Protein AF-A0A963HZC5-F1 (afdb_monomer_lite)

Foldseek 3Di:
DPVPLPDDDDDDDDDDDDDDDDLLVVLVVLLVVLVVVLVVLLVVLQVQLVPDDPDPQDDRDPVNVVSLSVNLVSLVVSLVVNLVSLVVLPVVVVVVLSCVQVVLSVVLNVQSVVLVVCNNPDRSNRSSVSNSVSSVVSCVPHSVPRSVVSSVVSCVVPVPPVPPD

Structure (mmCIF, N/CA/C/O backbone):
data_AF-A0A963HZC5-F1
#
_entry.id   AF-A0A963HZC5-F1
#
loop_
_atom_site.group_PDB
_atom_site.id
_atom_site.type_symbol
_atom_site.label_atom_id
_atom_site.label_alt_id
_atom_site.label_comp_id
_atom_site.label_asym_id
_atom_site.label_entity_id
_atom_site.label_seq_id
_atom_site.pdbx_PDB_ins_code
_atom_site.Cartn_x
_atom_site.Cartn_y
_atom_site.Cartn_z
_atom_site.occupancy
_atom_site.B_iso_or_equiv
_atom_site.auth_seq_id
_atom_site.auth_comp_id
_atom_site.auth_asym_id
_atom_site.auth_atom_id
_atom_site.pdbx_PDB_model_num
ATOM 1 N N . MET A 1 1 ? 24.604 -11.097 -5.085 1.00 34.03 1 MET A N 1
ATOM 2 C CA . MET A 1 1 ? 24.978 -10.132 -4.023 1.00 34.03 1 MET A CA 1
ATOM 3 C C . MET A 1 1 ? 23.757 -9.291 -3.593 1.00 34.03 1 MET A C 1
ATOM 5 O O . MET A 1 1 ? 23.860 -8.084 -3.480 1.00 34.03 1 MET A O 1
ATOM 9 N N . VAL A 1 2 ? 22.591 -9.915 -3.344 1.00 34.03 2 VAL A N 1
ATOM 10 C CA . VAL A 1 2 ? 21.293 -9.203 -3.172 1.00 34.03 2 VAL A CA 1
ATOM 11 C C . VAL A 1 2 ? 20.776 -9.229 -1.721 1.00 34.03 2 VAL A C 1
ATOM 13 O O . VAL A 1 2 ? 19.935 -8.430 -1.334 1.00 34.03 2 VAL A O 1
ATOM 16 N N . ALA A 1 3 ? 21.346 -10.077 -0.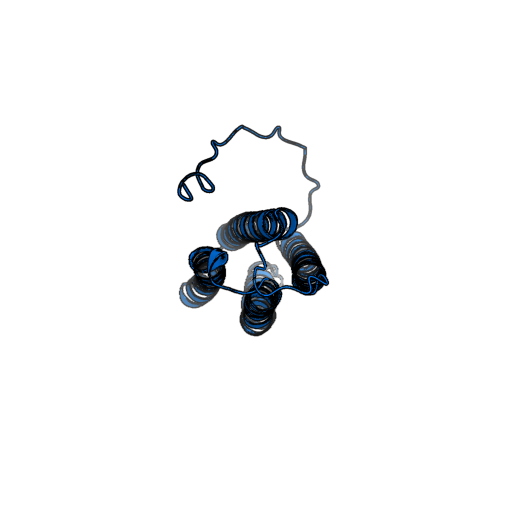859 1.00 33.00 3 ALA A N 1
ATOM 17 C CA . ALA A 1 3 ? 20.918 -10.219 0.538 1.00 33.00 3 ALA A CA 1
ATOM 18 C C . ALA A 1 3 ? 21.247 -9.009 1.445 1.00 33.00 3 ALA A C 1
ATOM 20 O O . ALA A 1 3 ? 20.824 -8.977 2.595 1.00 33.00 3 ALA A O 1
ATOM 21 N N . ALA A 1 4 ? 22.002 -8.021 0.953 1.00 39.19 4 ALA A N 1
ATOM 22 C CA . ALA A 1 4 ? 22.496 -6.904 1.762 1.00 39.19 4 ALA A CA 1
ATOM 23 C C . ALA A 1 4 ? 21.578 -5.665 1.779 1.00 39.19 4 ALA A C 1
ATOM 25 O O . ALA A 1 4 ? 21.811 -4.764 2.577 1.00 39.19 4 ALA A O 1
ATOM 26 N N . LEU A 1 5 ? 20.526 -5.614 0.952 1.00 39.28 5 LEU A N 1
ATOM 27 C CA . LEU A 1 5 ? 19.603 -4.466 0.900 1.00 39.28 5 LEU A CA 1
ATOM 28 C C . LEU A 1 5 ? 18.662 -4.362 2.116 1.00 39.28 5 LEU A C 1
ATOM 30 O O . LEU A 1 5 ? 18.018 -3.336 2.300 1.00 39.28 5 LEU A O 1
ATOM 34 N N . PHE A 1 6 ? 18.606 -5.390 2.970 1.00 43.00 6 PHE A N 1
ATOM 35 C CA . PHE A 1 6 ? 17.632 -5.498 4.067 1.00 43.00 6 PHE A CA 1
ATOM 36 C C . PHE A 1 6 ? 18.246 -5.434 5.472 1.00 43.00 6 PHE A C 1
ATOM 38 O O . PHE A 1 6 ? 17.576 -5.735 6.456 1.00 43.00 6 PHE A O 1
ATOM 45 N N . ALA A 1 7 ? 19.517 -5.046 5.589 1.00 43.62 7 ALA A N 1
ATOM 46 C CA . ALA A 1 7 ? 20.197 -4.939 6.876 1.00 43.62 7 ALA A CA 1
ATOM 47 C C . ALA A 1 7 ? 20.780 -3.532 7.066 1.00 43.62 7 ALA A C 1
ATOM 49 O O . ALA A 1 7 ? 21.926 -3.275 6.706 1.00 43.62 7 ALA A O 1
ATOM 50 N N . ALA A 1 8 ? 20.007 -2.624 7.668 1.00 41.28 8 ALA A N 1
ATOM 51 C CA . ALA A 1 8 ? 20.528 -1.359 8.184 1.00 41.28 8 ALA A CA 1
ATOM 52 C C . ALA A 1 8 ? 20.119 -1.158 9.661 1.00 41.28 8 ALA A C 1
ATOM 54 O O . ALA A 1 8 ? 18.970 -1.419 10.018 1.00 41.28 8 ALA A O 1
ATOM 55 N N . PRO A 1 9 ? 21.050 -0.724 10.535 1.00 39.09 9 PRO A N 1
ATOM 56 C CA . PRO A 1 9 ? 20.848 -0.661 11.979 1.00 39.09 9 PRO A CA 1
ATOM 57 C C . PRO A 1 9 ? 20.091 0.601 12.414 1.00 39.09 9 PRO A C 1
ATOM 59 O O . PRO A 1 9 ? 20.305 1.696 11.893 1.00 39.09 9 PRO A O 1
ATOM 62 N N . SER A 1 10 ? 19.252 0.453 13.439 1.00 39.78 10 SER A N 1
ATOM 63 C CA . SER A 1 10 ? 18.505 1.537 14.078 1.00 39.78 10 SER A CA 1
ATOM 64 C C . SER A 1 10 ? 19.444 2.566 14.730 1.00 39.78 10 SER A C 1
ATOM 66 O O . SER A 1 10 ? 20.239 2.226 15.607 1.00 39.78 10 SER A O 1
ATOM 68 N N . ARG A 1 11 ? 19.325 3.845 14.349 1.00 32.78 11 ARG A N 1
ATOM 69 C CA . ARG A 1 11 ? 19.846 4.993 15.116 1.00 32.78 11 ARG A CA 1
ATOM 70 C C . ARG A 1 11 ? 18.681 5.764 15.751 1.00 32.78 11 ARG A C 1
ATOM 72 O O . ARG A 1 11 ? 17.608 5.814 15.154 1.00 32.78 11 ARG A O 1
ATOM 79 N N . PRO A 1 12 ? 18.867 6.368 16.939 1.00 38.56 12 PRO A N 1
ATOM 80 C CA . PRO A 1 12 ? 17.787 7.039 17.649 1.00 38.56 12 PRO A CA 1
ATOM 81 C C . PRO A 1 12 ? 17.493 8.400 17.006 1.00 38.56 12 PRO A C 1
ATOM 83 O O . PRO A 1 12 ? 18.395 9.219 16.831 1.00 38.56 12 PRO A O 1
ATOM 86 N N . VAL A 1 13 ? 16.226 8.640 16.669 1.00 40.56 13 VAL A N 1
ATOM 87 C CA . VAL A 1 13 ? 15.733 9.939 16.196 1.00 40.56 13 VAL A CA 1
ATOM 88 C C . VAL A 1 13 ? 15.341 10.790 17.405 1.00 40.56 13 VAL A C 1
ATOM 90 O O . VAL A 1 13 ? 14.677 10.319 18.330 1.00 40.56 13 VAL A O 1
ATOM 93 N N . ALA A 1 14 ? 15.808 12.039 17.416 1.00 39.69 14 ALA A N 1
ATOM 94 C CA . ALA A 1 14 ? 15.531 13.022 18.454 1.00 39.69 14 ALA A CA 1
ATOM 95 C C . ALA A 1 14 ? 14.024 13.316 18.561 1.00 39.69 14 ALA A C 1
ATOM 97 O O . ALA A 1 14 ? 13.348 13.492 17.550 1.00 39.69 14 ALA A O 1
ATOM 98 N N . ARG A 1 15 ? 13.513 13.400 19.798 1.00 44.38 15 ARG A N 1
ATOM 99 C CA . ARG A 1 15 ? 12.121 13.771 20.093 1.00 44.38 15 ARG A CA 1
ATOM 100 C C . ARG A 1 15 ? 11.857 15.205 19.636 1.00 44.38 15 ARG A C 1
ATOM 102 O O . ARG A 1 15 ? 12.346 16.144 20.261 1.00 44.38 15 ARG A O 1
ATOM 109 N N . GLN A 1 16 ? 11.067 15.362 18.581 1.00 36.06 16 GLN A N 1
ATOM 110 C CA . GLN A 1 16 ? 10.361 16.608 18.310 1.00 36.06 16 GLN A CA 1
ATOM 111 C C . GLN A 1 16 ? 9.010 16.556 19.028 1.00 36.06 16 GLN A C 1
ATOM 113 O O . GLN A 1 16 ? 8.342 15.528 19.044 1.00 36.06 16 GLN A O 1
ATOM 118 N N . THR A 1 17 ? 8.671 17.647 19.706 1.00 43.50 17 THR A N 1
ATOM 119 C CA . THR A 1 17 ? 7.418 17.849 20.437 1.00 43.50 17 THR A CA 1
ATOM 120 C C . THR A 1 17 ? 6.235 17.816 19.472 1.00 43.50 17 THR A C 1
ATOM 122 O O . THR A 1 17 ? 6.164 18.658 18.576 1.00 43.50 17 THR A O 1
ATOM 125 N N . GLU A 1 18 ? 5.345 16.839 19.647 1.00 34.91 18 GLU A N 1
ATOM 126 C CA . GLU A 1 18 ? 4.156 16.633 18.813 1.00 34.91 18 GLU A CA 1
ATOM 127 C C . GLU A 1 18 ? 3.031 17.624 19.172 1.00 34.91 18 GLU A C 1
ATOM 129 O O . GLU A 1 18 ? 2.883 17.987 20.344 1.00 34.91 18 GLU A O 1
ATOM 134 N N . PRO A 1 19 ? 2.231 18.074 18.190 1.00 34.22 19 PRO A N 1
ATOM 135 C CA . PRO A 1 19 ? 0.998 18.804 18.450 1.00 34.22 19 PRO A CA 1
ATOM 136 C C . PRO A 1 19 ? -0.088 17.851 18.98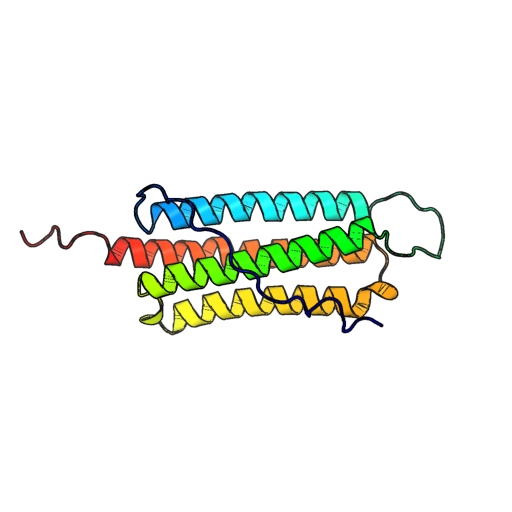0 1.00 34.22 19 PRO A C 1
ATOM 138 O O . PRO A 1 19 ? -0.256 16.751 18.461 1.00 34.22 19 PRO A O 1
ATOM 141 N N . GLU A 1 20 ? -0.837 18.276 20.004 1.00 39.31 20 GLU A N 1
ATOM 142 C CA . GLU A 1 20 ? -2.011 17.547 20.503 1.00 39.31 20 GLU A CA 1
ATOM 143 C C . GLU A 1 20 ? -3.147 17.601 19.473 1.00 39.31 20 GLU A C 1
ATOM 145 O O . GLU A 1 20 ? -3.842 18.609 19.329 1.00 39.31 20 GLU A O 1
ATOM 150 N N . TYR A 1 21 ? -3.352 16.482 18.790 1.00 36.12 21 TYR A N 1
ATOM 151 C CA . TYR A 1 21 ? -4.559 16.162 18.043 1.00 36.12 21 TYR A CA 1
ATOM 152 C C . TYR A 1 21 ? -5.118 14.820 18.565 1.00 36.12 21 TYR A C 1
ATOM 154 O O . TYR A 1 21 ? -4.434 14.058 19.249 1.00 36.12 21 TYR A O 1
ATOM 162 N N . GLY A 1 22 ? -6.418 14.571 18.379 1.00 45.38 22 GLY A N 1
ATOM 163 C CA . GLY A 1 22 ? -7.075 13.371 18.910 1.00 45.38 22 GLY A CA 1
ATOM 164 C C . GLY A 1 22 ? -6.724 12.103 18.108 1.00 45.38 22 GLY A C 1
ATOM 165 O O . GLY A 1 22 ? -6.547 12.179 16.893 1.00 45.38 22 GLY A O 1
ATOM 166 N N .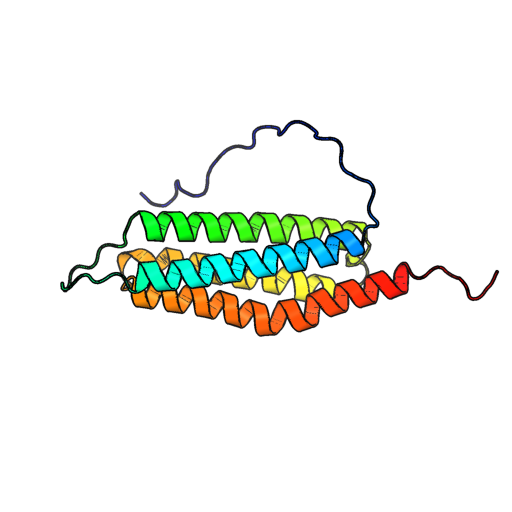 PRO A 1 23 ? -6.746 10.902 18.723 1.00 59.28 23 PRO A N 1
ATOM 167 C CA . PRO A 1 23 ? -6.175 9.676 18.142 1.00 59.28 23 PRO A CA 1
ATOM 168 C C . PRO A 1 23 ? -6.820 9.184 16.830 1.00 59.28 23 PRO A C 1
ATOM 170 O O . PRO A 1 23 ? -6.237 8.350 16.146 1.00 59.28 23 PRO A O 1
ATOM 173 N N . VAL A 1 24 ? -8.015 9.668 16.463 1.00 58.16 24 VAL A N 1
ATOM 174 C CA . VAL A 1 24 ? -8.724 9.263 15.228 1.00 58.16 24 VAL A CA 1
ATOM 175 C C . VAL A 1 24 ? -8.579 10.287 14.098 1.00 58.16 24 VAL A C 1
ATOM 177 O O . VAL A 1 24 ? -8.462 9.885 12.944 1.00 58.16 24 VAL A O 1
ATOM 180 N N . SER A 1 25 ? -8.538 11.593 14.396 1.00 60.03 25 SER A N 1
ATOM 181 C CA . SER A 1 25 ? -8.283 12.621 13.370 1.00 60.03 25 SER A CA 1
ATOM 182 C C . SER A 1 25 ? -6.870 12.505 12.792 1.00 60.03 25 SER A C 1
ATOM 184 O O . SER A 1 25 ? -6.653 12.767 11.607 1.00 60.03 25 SER A O 1
ATOM 186 N N . ASP A 1 26 ? -5.930 12.044 13.618 1.00 69.19 26 ASP A N 1
ATOM 187 C CA . ASP A 1 26 ? -4.545 11.791 13.219 1.00 69.19 26 ASP A CA 1
ATOM 188 C C . ASP A 1 26 ? -4.429 10.569 12.318 1.00 69.19 26 ASP A C 1
ATOM 190 O O . ASP A 1 26 ? -3.652 10.572 11.366 1.00 69.19 26 ASP A O 1
ATOM 194 N N . LEU A 1 27 ? -5.257 9.552 12.570 1.00 73.31 27 LEU A N 1
ATOM 195 C CA . LEU A 1 27 ? -5.335 8.356 11.744 1.00 73.31 27 LEU A CA 1
ATOM 196 C C . LEU A 1 27 ? -5.890 8.689 10.354 1.00 73.31 27 LEU A C 1
ATOM 198 O O . LEU A 1 27 ? -5.258 8.364 9.357 1.00 73.31 27 LEU A O 1
ATOM 202 N N . GLU A 1 28 ? -7.018 9.398 10.264 1.00 75.38 28 GLU A N 1
ATOM 203 C CA . GLU A 1 28 ? -7.620 9.770 8.973 1.00 75.38 28 GLU A CA 1
ATOM 204 C C . GLU A 1 28 ? -6.683 10.646 8.124 1.00 75.38 28 GLU A C 1
ATOM 206 O O . GLU A 1 28 ? -6.557 10.438 6.915 1.00 75.38 28 GLU A O 1
ATOM 211 N N . THR A 1 29 ? -5.971 11.585 8.756 1.00 80.25 29 THR A N 1
ATOM 212 C CA . THR A 1 29 ? -4.974 12.424 8.074 1.00 80.25 29 THR A CA 1
ATOM 213 C C . THR A 1 29 ? -3.775 11.596 7.609 1.00 80.25 29 THR A C 1
ATOM 215 O O . THR A 1 29 ? -3.364 11.700 6.455 1.00 80.25 29 THR A O 1
ATOM 218 N N . MET A 1 30 ? -3.247 10.719 8.468 1.00 82.75 30 MET A N 1
ATOM 219 C CA . MET A 1 30 ? -2.143 9.820 8.123 1.00 82.75 30 MET A CA 1
ATOM 220 C C . MET A 1 30 ? -2.498 8.901 6.946 1.00 82.75 30 MET A C 1
ATOM 222 O O . MET A 1 30 ? -1.677 8.722 6.046 1.00 82.75 30 MET A O 1
ATOM 226 N N . LEU A 1 31 ? -3.717 8.356 6.922 1.00 81.19 31 LEU A N 1
ATOM 227 C CA . LEU A 1 31 ? -4.211 7.515 5.830 1.00 81.19 31 LEU A CA 1
ATOM 228 C C . LEU A 1 31 ? -4.327 8.308 4.530 1.00 81.19 31 LEU A C 1
ATOM 230 O O . LEU A 1 31 ? -3.817 7.875 3.500 1.00 81.19 31 LEU A O 1
ATOM 234 N N . ALA A 1 32 ? -4.907 9.510 4.577 1.00 81.19 32 ALA A N 1
ATOM 235 C CA . ALA A 1 32 ? -5.006 10.385 3.411 1.00 81.19 32 ALA A CA 1
ATOM 236 C C . ALA A 1 32 ? -3.627 10.811 2.870 1.00 81.19 32 ALA A C 1
ATOM 238 O O . ALA A 1 32 ? -3.463 11.032 1.665 1.00 81.19 32 ALA A O 1
ATOM 239 N N . ASP A 1 33 ? -2.626 10.955 3.731 1.00 84.81 33 ASP A N 1
ATOM 240 C CA . ASP A 1 33 ? -1.261 11.310 3.342 1.00 84.81 33 ASP A CA 1
ATOM 241 C C . ASP A 1 33 ? -0.526 10.129 2.712 1.00 84.81 33 ASP A C 1
ATOM 243 O O . ASP A 1 33 ? 0.147 10.294 1.687 1.00 84.81 33 ASP A O 1
ATOM 247 N N . ALA A 1 34 ? -0.687 8.935 3.281 1.00 85.69 34 ALA A N 1
ATOM 248 C CA . ALA A 1 34 ? -0.146 7.715 2.705 1.00 85.69 34 ALA A CA 1
ATOM 249 C C . ALA A 1 34 ? -0.779 7.401 1.354 1.00 85.69 34 ALA A C 1
ATOM 251 O O . ALA A 1 34 ? -0.079 7.105 0.385 1.00 85.69 34 ALA A O 1
ATOM 252 N N . SER A 1 35 ? -2.086 7.624 1.274 1.00 83.00 35 SER A N 1
ATOM 253 C CA . SER A 1 35 ? -2.878 7.596 0.062 1.00 83.00 35 SER A CA 1
ATOM 254 C C . SER A 1 35 ? -2.216 8.363 -1.094 1.00 83.00 35 SER A C 1
ATOM 256 O O . SER A 1 35 ? -1.948 7.830 -2.173 1.00 83.00 35 SER A O 1
ATOM 258 N N . ARG A 1 36 ? -1.902 9.643 -0.854 1.00 86.81 36 ARG A N 1
ATOM 259 C CA . ARG A 1 36 ? -1.288 10.521 -1.862 1.00 86.81 36 ARG A CA 1
ATOM 260 C C . ARG A 1 36 ? 0.131 10.088 -2.221 1.00 86.81 36 ARG A C 1
ATOM 262 O O . ARG A 1 36 ? 0.524 10.208 -3.380 1.00 86.81 36 ARG A O 1
ATOM 269 N N . GLN A 1 37 ? 0.894 9.586 -1.253 1.00 90.38 37 GLN A N 1
ATOM 270 C CA . GLN A 1 37 ? 2.259 9.114 -1.487 1.00 90.38 37 GLN A CA 1
ATOM 271 C C . GLN A 1 37 ? 2.292 7.844 -2.341 1.00 90.38 37 GLN A C 1
ATOM 273 O O . GLN A 1 37 ? 3.079 7.787 -3.283 1.00 90.38 37 GLN A O 1
ATOM 278 N N . LEU A 1 38 ? 1.407 6.873 -2.094 1.00 89.19 38 LEU A N 1
ATOM 279 C CA . LEU A 1 38 ? 1.296 5.657 -2.909 1.00 89.19 38 LEU A CA 1
ATOM 280 C C . LEU A 1 38 ? 0.960 5.973 -4.371 1.00 89.19 38 LEU A C 1
ATOM 282 O O . LEU A 1 38 ? 1.611 5.453 -5.275 1.00 89.19 38 LEU A O 1
ATOM 286 N N . LEU A 1 39 ? 0.020 6.892 -4.612 1.00 87.69 39 LEU A N 1
ATOM 287 C CA . LEU A 1 39 ? -0.299 7.360 -5.966 1.00 87.69 39 LEU A CA 1
ATOM 288 C C . LEU A 1 39 ? 0.898 8.051 -6.636 1.00 87.69 39 LEU A C 1
ATOM 290 O O . LEU A 1 39 ? 1.149 7.854 -7.825 1.00 87.69 39 LEU A O 1
ATOM 294 N N . ALA A 1 40 ? 1.672 8.834 -5.879 1.00 90.19 40 ALA A N 1
ATOM 295 C CA . ALA A 1 40 ? 2.881 9.469 -6.394 1.00 90.19 40 ALA A CA 1
ATOM 296 C C . ALA A 1 40 ? 3.970 8.442 -6.752 1.00 90.19 40 ALA A C 1
ATOM 298 O O . ALA A 1 40 ? 4.630 8.595 -7.782 1.00 90.19 40 ALA A O 1
ATOM 299 N N . PHE A 1 41 ? 4.147 7.389 -5.946 1.00 92.56 41 PHE A N 1
ATOM 300 C CA . PHE A 1 41 ? 5.027 6.268 -6.282 1.00 92.56 41 PHE A CA 1
ATOM 301 C C . PHE A 1 41 ? 4.558 5.558 -7.550 1.00 92.56 41 PHE A C 1
ATOM 303 O O . PHE A 1 41 ? 5.362 5.381 -8.462 1.00 92.56 41 PHE A O 1
ATOM 310 N N . ALA A 1 42 ? 3.269 5.226 -7.649 1.00 90.75 42 ALA A N 1
ATOM 311 C CA . ALA A 1 42 ? 2.699 4.566 -8.820 1.00 90.75 42 ALA A CA 1
ATOM 312 C C . ALA A 1 42 ? 2.932 5.373 -10.109 1.00 90.75 42 ALA A C 1
ATOM 314 O O . ALA A 1 42 ? 3.430 4.843 -11.101 1.00 90.75 42 ALA A O 1
ATOM 315 N N . ALA A 1 43 ? 2.676 6.684 -10.075 1.00 89.50 43 ALA A N 1
ATOM 316 C CA . ALA A 1 43 ? 2.922 7.562 -11.215 1.00 89.50 43 ALA A CA 1
ATOM 317 C C . ALA A 1 43 ? 4.406 7.587 -11.627 1.00 89.50 43 ALA A C 1
ATOM 319 O O . ALA A 1 43 ? 4.724 7.475 -12.812 1.00 89.50 43 ALA A O 1
ATOM 320 N N . LYS A 1 44 ? 5.328 7.702 -10.661 1.00 90.62 44 LYS A N 1
ATOM 321 C CA . LYS A 1 44 ? 6.776 7.690 -10.932 1.00 90.62 44 LYS A CA 1
ATOM 322 C C . LYS A 1 44 ? 7.248 6.343 -11.485 1.00 90.62 44 LYS A C 1
ATOM 324 O O . LYS A 1 44 ? 8.056 6.333 -12.411 1.00 90.62 44 LYS A O 1
ATOM 329 N N . LEU A 1 45 ? 6.730 5.232 -10.957 1.00 90.31 45 LEU A N 1
ATOM 330 C CA . LEU A 1 45 ? 7.032 3.884 -11.440 1.00 90.31 45 LEU A CA 1
ATOM 331 C C . LEU A 1 45 ? 6.642 3.731 -12.907 1.00 90.31 45 LEU A C 1
ATOM 333 O O . LEU A 1 45 ? 7.462 3.279 -13.698 1.00 90.31 45 LEU A O 1
ATOM 337 N N . LEU A 1 46 ? 5.440 4.172 -13.290 1.00 88.69 46 LEU A N 1
ATOM 338 C CA . LEU A 1 46 ? 5.002 4.135 -14.686 1.00 88.69 46 LEU A CA 1
ATOM 339 C C . LEU A 1 46 ? 5.897 4.994 -15.576 1.00 88.69 46 LEU A C 1
ATOM 341 O O . LEU A 1 46 ? 6.312 4.533 -16.632 1.00 88.69 46 LEU A O 1
ATOM 345 N N . VAL A 1 47 ? 6.253 6.211 -15.155 1.00 87.19 47 VAL A N 1
ATOM 346 C CA . VAL A 1 47 ? 7.143 7.089 -15.935 1.00 87.19 47 VAL A CA 1
ATOM 347 C C . VAL A 1 47 ? 8.518 6.449 -16.153 1.00 87.19 47 VAL A C 1
ATOM 349 O O . VAL A 1 47 ? 8.989 6.406 -17.290 1.00 87.19 47 VAL A O 1
ATOM 352 N N . LEU A 1 48 ? 9.146 5.924 -15.097 1.00 84.56 48 LEU A N 1
ATOM 353 C CA . LEU A 1 48 ? 10.465 5.288 -15.185 1.00 84.56 48 LEU A CA 1
ATOM 354 C C . LEU A 1 48 ? 10.411 3.963 -15.955 1.00 84.56 48 LEU A C 1
ATOM 356 O O . LEU A 1 48 ? 11.272 3.703 -16.794 1.00 84.56 48 LEU A O 1
ATOM 360 N N . GLY A 1 49 ? 9.374 3.155 -15.726 1.00 83.25 49 GLY A N 1
ATOM 361 C CA . GLY A 1 49 ? 9.139 1.900 -16.438 1.00 83.25 49 GLY A CA 1
ATOM 362 C C . GLY A 1 49 ? 8.841 2.101 -17.926 1.00 83.25 49 GLY A C 1
ATOM 363 O O . GLY A 1 49 ? 9.186 1.247 -18.736 1.00 83.25 49 GLY A O 1
ATOM 364 N N . SER A 1 50 ? 8.265 3.245 -18.305 1.00 79.94 50 SER A N 1
ATOM 365 C CA . SER A 1 50 ? 7.991 3.634 -19.701 1.00 79.94 50 SER A CA 1
ATOM 366 C C . SER A 1 50 ? 9.200 4.253 -20.415 1.00 79.94 50 SER A C 1
ATOM 368 O O . SER A 1 50 ? 9.102 4.615 -21.593 1.00 79.94 50 SER A O 1
ATOM 370 N N . GLY A 1 51 ? 10.322 4.449 -19.712 1.00 66.56 51 GLY A N 1
ATOM 371 C CA . GLY A 1 51 ? 11.520 5.099 -20.233 1.00 66.56 51 GLY A CA 1
ATOM 372 C C . GLY A 1 51 ? 11.991 4.466 -21.544 1.00 66.56 51 GLY A C 1
ATOM 373 O O . GLY A 1 51 ? 12.384 3.304 -21.588 1.00 66.56 51 GLY A O 1
ATOM 374 N N . ARG A 1 52 ? 11.949 5.251 -22.628 1.00 54.47 52 ARG A N 1
ATOM 375 C CA . ARG A 1 52 ? 12.372 4.890 -23.989 1.00 54.47 52 ARG A CA 1
ATOM 376 C C . ARG A 1 52 ? 13.790 4.296 -24.002 1.00 54.47 52 ARG A C 1
ATOM 378 O O . ARG A 1 52 ? 14.756 5.048 -24.082 1.00 54.47 52 ARG A O 1
ATOM 385 N N . SER A 1 53 ? 13.927 2.972 -24.021 1.00 43.66 53 SER A N 1
ATOM 386 C CA . SER A 1 53 ? 15.172 2.314 -24.430 1.00 43.66 53 SER A CA 1
ATOM 387 C C . SER A 1 53 ? 14.881 1.343 -25.579 1.00 43.66 53 SER A C 1
ATOM 389 O O . SER A 1 53 ? 14.243 0.311 -25.367 1.00 43.66 53 SER A O 1
ATOM 391 N N . PRO A 1 54 ? 15.277 1.675 -26.823 1.00 42.47 54 PRO A N 1
ATOM 392 C CA . PRO A 1 54 ? 15.127 0.792 -27.966 1.00 42.47 54 PRO A CA 1
ATOM 393 C C . PRO A 1 54 ? 16.264 -0.234 -27.933 1.00 42.47 54 PRO A C 1
ATOM 395 O O . PRO A 1 54 ? 17.327 -0.018 -28.508 1.00 42.47 54 PRO A O 1
ATOM 398 N N . GLY A 1 55 ? 16.071 -1.350 -27.233 1.00 45.00 55 GLY A N 1
ATOM 399 C CA . GLY A 1 55 ? 17.047 -2.434 -27.259 1.00 45.00 55 GLY A CA 1
ATOM 400 C C . GLY A 1 55 ? 16.615 -3.676 -26.474 1.00 45.00 55 GLY A C 1
ATOM 401 O O . GLY A 1 55 ? 16.068 -3.535 -25.384 1.00 45.00 55 GLY A O 1
ATOM 402 N N . PRO A 1 56 ? 16.899 -4.894 -26.973 1.00 45.12 56 PRO A N 1
ATOM 403 C CA . PRO A 1 56 ? 16.547 -6.171 -26.334 1.00 45.12 56 PRO A CA 1
ATOM 404 C C . PRO A 1 56 ? 17.385 -6.503 -25.079 1.00 45.12 56 PRO A C 1
ATOM 406 O O . PRO A 1 56 ? 17.504 -7.660 -24.684 1.00 45.12 56 PRO A O 1
ATOM 409 N N . SER A 1 57 ? 17.999 -5.505 -24.443 1.00 51.59 57 SER A N 1
ATOM 410 C CA . SER A 1 57 ? 18.829 -5.661 -23.244 1.00 51.59 57 SER A CA 1
ATOM 411 C C . SER A 1 57 ? 18.563 -4.496 -22.290 1.00 51.59 57 SER A C 1
ATOM 413 O O . SER A 1 57 ? 19.386 -3.600 -22.121 1.00 51.59 57 SER A O 1
ATOM 415 N N . SER A 1 58 ? 17.357 -4.464 -21.721 1.00 52.38 58 SER A N 1
ATOM 416 C CA . SER A 1 58 ? 16.918 -3.439 -20.774 1.00 52.38 58 SER A CA 1
ATOM 417 C C . SER A 1 58 ? 17.348 -3.810 -19.354 1.00 52.38 58 SER A C 1
ATOM 419 O O . SER A 1 58 ? 16.583 -4.414 -18.604 1.00 52.38 58 SER A O 1
ATOM 421 N N . HIS A 1 59 ? 18.575 -3.460 -18.972 1.00 61.59 59 HIS A N 1
ATOM 422 C CA . HIS A 1 59 ? 18.907 -3.382 -17.551 1.00 61.59 59 HIS A CA 1
ATOM 423 C C . HIS A 1 59 ? 17.949 -2.395 -16.869 1.00 61.59 59 HIS A C 1
ATOM 425 O O . HIS A 1 59 ? 17.655 -1.332 -17.422 1.00 61.59 59 HIS A O 1
ATOM 431 N N . LEU A 1 60 ? 17.457 -2.746 -15.680 1.00 68.19 60 LEU A N 1
ATOM 432 C CA . LEU A 1 60 ? 16.705 -1.818 -14.840 1.00 68.19 60 LEU A CA 1
ATOM 433 C C . LEU A 1 60 ? 17.560 -0.590 -14.547 1.00 68.19 60 LEU A C 1
ATOM 435 O O . LEU A 1 60 ? 18.741 -0.717 -14.216 1.00 68.19 60 LEU A O 1
ATOM 439 N N . SER A 1 61 ? 16.971 0.600 -14.664 1.00 77.38 61 SER A N 1
ATOM 440 C CA . SER A 1 61 ? 17.660 1.805 -14.221 1.00 77.38 61 SER A CA 1
ATOM 441 C C . SER A 1 61 ? 17.838 1.747 -12.705 1.00 77.38 61 SER A C 1
ATOM 443 O O . SER A 1 61 ? 16.948 1.304 -11.976 1.00 77.38 61 SER A O 1
ATOM 445 N N . GLN A 1 62 ? 18.986 2.224 -12.223 1.00 81.56 62 GLN A N 1
ATOM 446 C CA . GLN A 1 62 ? 19.223 2.383 -10.788 1.00 81.56 62 GLN A CA 1
ATOM 447 C C . GLN A 1 62 ? 18.107 3.219 -10.140 1.00 81.56 62 GLN A C 1
ATOM 449 O O . GLN A 1 62 ? 17.637 2.882 -9.064 1.00 81.56 62 GLN A O 1
ATOM 454 N N . GLU A 1 63 ? 17.600 4.228 -10.853 1.00 84.62 63 GLU A N 1
ATOM 455 C CA . GLU A 1 63 ? 16.476 5.063 -10.418 1.00 84.62 63 GLU A CA 1
ATOM 456 C C . GLU A 1 63 ? 15.192 4.263 -10.146 1.00 84.62 63 GLU A C 1
ATOM 458 O O . GLU A 1 63 ? 14.487 4.542 -9.179 1.00 84.62 63 GLU A O 1
ATOM 463 N N . LEU A 1 64 ? 14.877 3.258 -10.973 1.00 84.69 64 LEU A N 1
ATOM 464 C CA . LEU A 1 64 ? 13.705 2.405 -10.761 1.00 84.69 64 LEU A CA 1
ATOM 465 C C . LEU A 1 64 ? 13.903 1.486 -9.550 1.00 84.69 64 LEU A C 1
ATOM 467 O O . LEU A 1 64 ? 12.977 1.301 -8.763 1.00 84.69 64 LEU A O 1
ATOM 471 N N . LEU A 1 65 ? 15.110 0.945 -9.372 1.00 85.12 65 LEU A N 1
ATOM 472 C CA . LEU A 1 65 ? 15.451 0.129 -8.204 1.00 85.12 65 LEU A CA 1
ATOM 473 C C . LEU A 1 65 ? 15.379 0.938 -6.903 1.00 85.12 65 LEU A C 1
ATOM 475 O O . LEU A 1 65 ? 14.799 0.468 -5.923 1.00 85.12 65 LEU A O 1
ATOM 479 N N . ASP A 1 66 ? 15.912 2.159 -6.910 1.00 88.88 66 ASP A N 1
ATOM 480 C CA . ASP A 1 66 ? 15.880 3.063 -5.761 1.00 88.88 66 ASP A CA 1
ATOM 481 C C . ASP A 1 66 ? 14.434 3.441 -5.411 1.00 88.88 66 ASP A C 1
ATOM 483 O O . ASP A 1 66 ? 14.034 3.353 -4.250 1.00 88.88 66 ASP A O 1
ATOM 487 N N . LEU A 1 67 ? 13.607 3.757 -6.415 1.00 90.62 67 LEU A N 1
ATOM 488 C CA . LEU A 1 67 ? 12.195 4.078 -6.204 1.00 90.62 67 LEU A CA 1
ATOM 489 C C . LEU A 1 67 ? 11.402 2.899 -5.617 1.00 90.62 67 LEU A C 1
ATOM 491 O O . LEU A 1 67 ? 10.546 3.099 -4.755 1.00 90.62 67 LEU A O 1
ATOM 495 N N . LEU A 1 68 ? 11.682 1.669 -6.059 1.00 90.12 68 LEU A N 1
ATOM 496 C CA . LEU A 1 68 ? 11.066 0.463 -5.498 1.00 90.12 68 LEU A CA 1
ATOM 497 C C . LEU A 1 68 ? 11.481 0.246 -4.040 1.00 90.12 68 LEU A C 1
ATOM 499 O O . LEU A 1 68 ? 10.634 -0.067 -3.202 1.00 90.12 68 LEU A O 1
ATOM 503 N N . ALA A 1 69 ? 12.759 0.449 -3.716 1.00 90.44 69 ALA A N 1
ATOM 504 C CA . ALA A 1 69 ? 13.241 0.364 -2.341 1.00 90.44 69 ALA A CA 1
ATOM 505 C C . ALA A 1 69 ? 12.592 1.435 -1.445 1.00 90.44 69 ALA A C 1
ATOM 507 O O . ALA A 1 69 ? 12.169 1.131 -0.326 1.00 90.44 69 ALA A O 1
ATOM 508 N N . GLU A 1 70 ? 12.453 2.666 -1.944 1.00 93.00 70 GLU A N 1
ATOM 509 C CA . GLU A 1 70 ? 11.764 3.754 -1.246 1.00 93.00 70 GLU A CA 1
ATOM 510 C C . GLU A 1 70 ? 10.287 3.437 -0.990 1.00 93.00 70 GLU A C 1
ATOM 512 O O . GLU A 1 70 ? 9.818 3.637 0.132 1.00 93.00 70 GLU A O 1
ATOM 517 N N . LEU A 1 71 ? 9.573 2.903 -1.988 1.00 93.25 71 LEU A N 1
ATOM 518 C CA . LEU A 1 71 ? 8.175 2.483 -1.860 1.00 93.25 71 LEU A CA 1
ATOM 519 C C . LEU A 1 71 ? 8.009 1.412 -0.775 1.00 93.25 71 LEU A C 1
ATOM 521 O O . LEU A 1 71 ? 7.143 1.539 0.091 1.00 93.25 71 LEU A O 1
ATOM 525 N N . VAL A 1 72 ? 8.845 0.370 -0.797 1.00 91.88 72 VAL A N 1
ATOM 526 C CA . VAL A 1 72 ? 8.791 -0.723 0.186 1.00 91.88 72 VAL A CA 1
ATOM 527 C C . VAL A 1 72 ? 9.058 -0.195 1.593 1.00 91.88 72 VAL A C 1
ATOM 529 O O . VAL A 1 72 ? 8.302 -0.485 2.519 1.00 91.88 72 VAL A O 1
ATOM 532 N N . ALA A 1 73 ? 10.099 0.625 1.755 1.00 91.56 73 ALA A N 1
ATOM 533 C CA . ALA A 1 73 ? 10.439 1.210 3.046 1.00 91.56 73 ALA A CA 1
ATOM 534 C C . ALA A 1 73 ? 9.351 2.175 3.548 1.00 91.56 73 ALA A C 1
ATOM 536 O O . ALA A 1 73 ? 9.118 2.278 4.752 1.00 91.56 73 ALA A O 1
ATOM 537 N N . PHE A 1 74 ? 8.699 2.903 2.640 1.00 92.88 74 PHE A N 1
ATOM 538 C CA . PHE A 1 74 ? 7.556 3.749 2.958 1.00 92.88 74 PHE A CA 1
ATOM 539 C C . PHE A 1 74 ? 6.370 2.921 3.477 1.00 92.88 74 PHE A C 1
ATOM 541 O O . PHE A 1 74 ? 5.870 3.223 4.562 1.00 92.88 74 PHE A O 1
ATOM 548 N N . CYS A 1 75 ? 5.971 1.866 2.757 1.00 91.31 75 CYS A N 1
ATOM 549 C CA . CYS A 1 75 ? 4.842 1.013 3.141 1.00 91.31 75 CYS A CA 1
ATOM 550 C C . CYS A 1 75 ? 5.076 0.344 4.498 1.00 91.31 75 CYS A C 1
ATOM 552 O O . CYS A 1 75 ? 4.211 0.412 5.363 1.00 91.31 75 CYS A O 1
ATOM 554 N N . ASP A 1 76 ? 6.268 -0.214 4.729 1.00 91.50 76 ASP A N 1
ATOM 555 C CA . ASP A 1 76 ? 6.617 -0.847 6.007 1.00 91.50 76 ASP A CA 1
ATOM 556 C C . ASP A 1 76 ? 6.469 0.122 7.193 1.00 91.50 76 ASP A C 1
ATOM 558 O O . ASP A 1 76 ? 5.810 -0.190 8.186 1.00 91.50 76 ASP A O 1
ATOM 562 N N . ARG A 1 77 ? 7.005 1.346 7.073 1.00 90.50 77 ARG A N 1
ATOM 563 C CA . ARG A 1 77 ? 6.867 2.365 8.127 1.00 90.50 77 ARG A CA 1
ATOM 564 C C . ARG A 1 77 ? 5.417 2.784 8.343 1.00 90.50 77 ARG A C 1
ATOM 566 O O . ARG A 1 77 ? 5.014 2.986 9.488 1.00 90.50 77 ARG A O 1
ATOM 573 N N . HIS A 1 78 ? 4.656 2.948 7.263 1.00 89.75 78 HIS A N 1
ATOM 574 C CA . HIS A 1 78 ? 3.252 3.330 7.345 1.00 89.75 78 HIS A CA 1
ATOM 575 C C . HIS A 1 78 ? 2.430 2.256 8.066 1.00 89.75 78 HIS A C 1
ATOM 577 O O . HIS A 1 78 ? 1.793 2.569 9.070 1.00 89.75 78 HIS A O 1
ATOM 583 N N . PHE A 1 79 ? 2.543 0.996 7.642 1.00 90.31 79 PHE A N 1
ATOM 584 C CA . PHE A 1 79 ? 1.827 -0.133 8.237 1.00 90.31 79 PHE A CA 1
ATOM 585 C C . PHE A 1 79 ? 2.181 -0.328 9.709 1.00 90.31 79 PHE A C 1
ATOM 587 O O . PHE A 1 79 ? 1.294 -0.490 10.542 1.00 90.31 79 PHE A O 1
ATOM 594 N N . GLN A 1 80 ? 3.464 -0.229 10.075 1.00 88.88 80 GLN A N 1
ATOM 595 C CA . GLN A 1 80 ? 3.880 -0.310 11.478 1.00 88.88 80 GLN A CA 1
ATOM 596 C C . GLN A 1 80 ? 3.255 0.797 12.333 1.00 88.88 80 GLN A C 1
ATOM 598 O O . GLN A 1 80 ? 2.817 0.536 13.459 1.00 88.88 80 GLN A O 1
ATOM 603 N N . ARG A 1 81 ? 3.213 2.032 11.814 1.00 86.75 81 ARG A N 1
ATOM 604 C CA . ARG A 1 81 ? 2.629 3.170 12.528 1.00 86.75 81 ARG A CA 1
ATOM 605 C C . ARG A 1 81 ? 1.118 3.024 12.662 1.00 86.75 81 ARG A C 1
ATOM 607 O O . ARG A 1 81 ? 0.595 3.221 13.757 1.00 86.75 81 ARG A O 1
ATOM 614 N N . GLU A 1 82 ? 0.434 2.650 11.592 1.00 85.25 82 GLU A N 1
ATOM 615 C CA . GLU A 1 82 ? -1.005 2.414 11.599 1.00 85.25 82 GLU A CA 1
ATOM 616 C C . GLU A 1 82 ? -1.392 1.311 12.585 1.00 85.25 82 GLU A C 1
ATOM 618 O O . GLU A 1 82 ? -2.202 1.521 13.488 1.00 85.25 82 GLU A O 1
ATOM 623 N N . GLU A 1 83 ? -0.732 0.161 12.496 1.00 87.31 83 GLU A N 1
ATOM 624 C CA . GLU A 1 83 ? -0.956 -0.960 13.397 1.00 87.31 83 GLU A CA 1
ATOM 625 C C . GLU A 1 83 ? -0.694 -0.602 14.863 1.00 87.31 83 GLU A C 1
ATOM 627 O O . GLU A 1 83 ? -1.350 -1.137 15.764 1.00 87.31 83 GLU A O 1
ATOM 632 N N . GLN A 1 84 ? 0.275 0.276 15.130 1.00 85.50 84 GLN A N 1
ATOM 633 C CA . GLN A 1 84 ? 0.510 0.802 16.468 1.00 85.50 84 GLN A CA 1
ATOM 634 C C . GLN A 1 84 ? -0.682 1.645 16.941 1.00 85.50 84 GLN A C 1
ATOM 636 O O . GLN A 1 84 ? -1.209 1.370 18.019 1.00 85.50 84 GLN A O 1
ATOM 641 N N . VAL A 1 85 ? -1.132 2.612 16.139 1.00 81.12 85 VAL A N 1
ATOM 642 C CA . VAL A 1 85 ? -2.261 3.496 16.479 1.00 81.12 85 VAL A CA 1
ATOM 643 C C . VAL A 1 85 ? -3.538 2.686 16.707 1.00 81.12 85 VAL A C 1
ATOM 645 O O . VAL A 1 85 ? -4.199 2.830 17.736 1.00 81.12 85 VAL A O 1
ATOM 648 N N . LEU A 1 86 ? -3.858 1.755 15.807 1.00 80.00 86 LEU A N 1
ATOM 649 C CA . LEU A 1 86 ? -5.038 0.894 15.919 1.00 80.00 86 LEU A CA 1
ATOM 650 C C . LEU A 1 86 ? -4.987 -0.007 17.161 1.00 80.00 86 LEU A C 1
ATOM 652 O O . LEU A 1 86 ? -6.006 -0.260 17.811 1.00 80.00 86 LEU A O 1
ATOM 656 N N . ARG A 1 87 ? -3.796 -0.485 17.529 1.00 81.44 87 ARG A N 1
ATOM 657 C CA . ARG A 1 87 ? -3.577 -1.279 18.742 1.00 81.44 87 ARG A CA 1
ATOM 658 C C . ARG A 1 87 ? -3.755 -0.458 20.009 1.00 81.44 87 ARG A C 1
ATOM 660 O O . ARG A 1 87 ? -4.425 -0.936 20.922 1.00 81.44 87 ARG A O 1
ATOM 667 N N . GLU A 1 88 ? -3.173 0.736 20.062 1.00 79.06 88 GLU A N 1
ATOM 668 C CA . GLU A 1 88 ? -3.323 1.681 21.175 1.00 79.06 88 GLU A CA 1
ATOM 669 C C . GLU A 1 88 ? -4.790 2.091 21.355 1.00 79.06 88 GLU A C 1
ATOM 671 O O . GLU A 1 88 ? -5.279 2.191 22.478 1.00 79.06 88 GLU A O 1
ATOM 676 N N . ALA A 1 89 ? -5.533 2.196 20.253 1.00 72.44 89 ALA A N 1
ATOM 677 C CA . ALA A 1 89 ? -6.962 2.477 20.250 1.00 72.44 89 ALA A CA 1
ATOM 678 C C . ALA A 1 89 ? -7.850 1.248 20.578 1.00 72.44 89 ALA A C 1
ATOM 680 O O . ALA A 1 89 ? -9.077 1.352 20.644 1.00 72.44 89 ALA A O 1
ATOM 681 N N . GLY A 1 90 ? -7.252 0.076 20.827 1.00 69.31 90 GLY A N 1
ATOM 682 C CA . GLY A 1 90 ? -7.948 -1.125 21.295 1.00 69.31 90 GLY A CA 1
ATOM 683 C C . GLY A 1 90 ? -8.560 -2.002 20.199 1.00 69.31 90 GLY A C 1
ATOM 684 O O . GLY A 1 90 ? -9.318 -2.921 20.521 1.00 69.31 90 GLY A O 1
ATOM 685 N N . LEU A 1 91 ? -8.221 -1.788 18.919 1.00 72.38 91 LEU A N 1
ATOM 686 C CA . LEU A 1 91 ? -8.749 -2.581 17.799 1.00 72.38 91 LEU A CA 1
ATOM 687 C C . LEU A 1 91 ? -8.372 -4.070 17.898 1.00 72.38 91 LEU A C 1
ATOM 689 O O . LEU A 1 91 ? -9.108 -4.926 17.417 1.00 72.38 91 LEU A O 1
ATOM 693 N N . ARG A 1 92 ? -7.282 -4.404 18.606 1.00 63.44 92 ARG A N 1
ATOM 694 C CA . ARG A 1 92 ? -6.905 -5.797 18.910 1.00 63.44 92 ARG A CA 1
ATOM 695 C C . ARG A 1 92 ? -7.986 -6.593 19.639 1.00 63.44 92 ARG A C 1
ATOM 697 O O . ARG A 1 92 ? -7.961 -7.809 19.571 1.00 63.44 92 ARG A O 1
ATOM 704 N N . ALA A 1 93 ? -8.935 -5.942 20.314 1.00 63.75 93 ALA A N 1
ATOM 705 C CA . ALA A 1 93 ? -10.073 -6.634 20.920 1.00 63.75 93 ALA A CA 1
ATOM 706 C C . ALA A 1 93 ? -11.052 -7.219 19.877 1.00 63.75 93 ALA A C 1
ATOM 708 O O . ALA A 1 93 ? -11.969 -7.955 20.237 1.00 63.75 93 ALA A O 1
ATOM 709 N N . PHE A 1 94 ? -10.873 -6.885 18.595 1.00 73.38 94 PHE A N 1
ATOM 710 C CA . PHE A 1 94 ? -11.658 -7.364 17.465 1.00 73.38 94 PHE A CA 1
ATOM 711 C C . PHE A 1 94 ? -10.781 -8.233 16.557 1.00 73.38 94 PHE A C 1
ATOM 713 O O . PHE A 1 94 ? -10.421 -7.823 15.453 1.00 73.38 94 PHE A O 1
ATOM 720 N N . ASP A 1 95 ? -10.454 -9.444 17.023 1.00 76.75 95 ASP A N 1
ATOM 721 C CA . ASP A 1 95 ? -9.478 -10.349 16.392 1.00 76.75 95 ASP A CA 1
ATOM 722 C C . ASP A 1 95 ? -9.648 -10.489 14.876 1.00 76.75 95 ASP A C 1
ATOM 724 O O . ASP A 1 95 ? -8.666 -10.429 14.146 1.00 76.75 95 ASP A O 1
ATOM 728 N N . ARG A 1 96 ? -10.885 -10.620 14.380 1.00 77.69 96 ARG A N 1
ATOM 729 C CA . ARG A 1 96 ? -11.148 -10.763 12.937 1.00 77.69 96 ARG A CA 1
ATOM 730 C C . ARG A 1 96 ? -10.777 -9.519 12.130 1.00 77.69 96 ARG A C 1
AT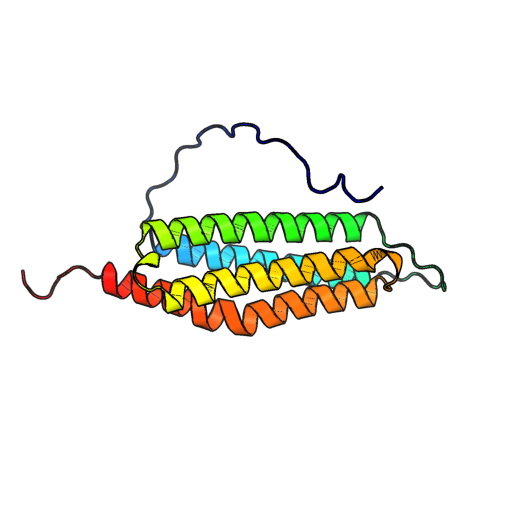OM 732 O O . ARG A 1 96 ? -10.190 -9.658 11.067 1.00 77.69 96 ARG A O 1
ATOM 739 N N . ILE A 1 97 ? -11.112 -8.326 12.627 1.00 79.31 97 ILE A N 1
ATOM 740 C CA . ILE A 1 97 ? -10.820 -7.058 11.937 1.00 79.31 97 ILE A CA 1
ATOM 741 C C . ILE A 1 97 ? -9.313 -6.805 11.979 1.00 79.31 97 ILE A C 1
ATOM 743 O O . ILE A 1 97 ? -8.706 -6.502 10.959 1.00 79.31 97 ILE A O 1
ATOM 747 N N . TRP A 1 98 ? -8.701 -7.012 13.147 1.00 83.12 98 TRP A N 1
ATOM 748 C CA . TRP A 1 98 ? -7.258 -6.892 13.321 1.00 83.12 98 TRP A CA 1
ATOM 749 C C . TRP A 1 98 ? -6.483 -7.854 12.410 1.00 83.12 98 TRP A C 1
ATOM 751 O O . TRP A 1 98 ? -5.554 -7.430 11.732 1.00 83.12 98 TRP A O 1
ATOM 761 N N . GLN A 1 99 ? -6.873 -9.132 12.355 1.00 84.94 99 GLN A N 1
ATOM 762 C CA . GLN A 1 99 ? -6.231 -10.125 11.490 1.00 84.94 99 GLN A CA 1
ATOM 763 C C . GLN A 1 99 ? -6.411 -9.802 10.010 1.00 84.94 99 GLN A C 1
ATOM 765 O O . GLN A 1 99 ? -5.450 -9.924 9.259 1.00 84.94 99 GLN A O 1
ATOM 770 N N . ALA A 1 100 ? -7.610 -9.396 9.584 1.00 82.94 100 ALA A N 1
ATOM 771 C CA . ALA A 1 100 ? -7.857 -9.022 8.194 1.00 82.94 100 ALA A CA 1
ATOM 772 C C . ALA A 1 100 ? -6.999 -7.815 7.779 1.00 82.94 100 ALA A C 1
ATOM 774 O O . ALA A 1 100 ? -6.405 -7.819 6.702 1.00 82.94 100 ALA A O 1
ATOM 775 N N . HIS A 1 101 ? -6.870 -6.826 8.666 1.00 84.88 101 HIS A N 1
ATOM 776 C CA . HIS A 1 101 ? -6.058 -5.641 8.428 1.00 84.88 101 HIS A CA 1
ATOM 777 C C . HIS A 1 101 ? -4.558 -5.986 8.311 1.00 84.88 101 HIS A C 1
ATOM 779 O O . HIS A 1 101 ? -3.949 -5.774 7.264 1.00 84.88 101 HIS A O 1
ATOM 785 N N . THR A 1 102 ? -3.965 -6.643 9.313 1.00 88.00 102 THR A N 1
ATOM 786 C CA . THR A 1 102 ? -2.528 -6.982 9.267 1.00 88.00 102 THR A CA 1
ATOM 787 C C . THR A 1 102 ? -2.178 -8.021 8.196 1.00 88.00 102 THR A C 1
ATOM 789 O O . THR A 1 102 ? -1.063 -8.025 7.670 1.00 88.00 102 THR A O 1
ATOM 792 N N . SER A 1 103 ? -3.117 -8.901 7.827 1.00 89.44 103 SER A N 1
ATOM 793 C CA . SER A 1 103 ? -2.896 -9.880 6.753 1.00 89.44 103 SER A CA 1
ATOM 794 C C . SER A 1 103 ? -2.761 -9.211 5.390 1.00 89.44 103 SER A C 1
ATOM 796 O O . SER A 1 103 ? -1.902 -9.624 4.612 1.00 89.44 103 SER A O 1
ATOM 798 N N . ALA A 1 104 ? -3.546 -8.165 5.130 1.00 88.25 104 ALA A N 1
ATOM 799 C CA . ALA A 1 104 ? -3.477 -7.403 3.889 1.00 88.25 104 ALA A CA 1
ATOM 800 C C . ALA A 1 104 ? -2.167 -6.603 3.774 1.00 88.25 104 ALA A C 1
ATOM 802 O O . ALA A 1 104 ? -1.530 -6.633 2.721 1.00 88.25 104 ALA A O 1
ATOM 803 N N . HIS A 1 105 ? -1.691 -5.985 4.865 1.00 90.94 105 HIS A N 1
ATOM 804 C CA . HIS A 1 105 ? -0.347 -5.387 4.908 1.00 90.94 105 HIS A CA 1
ATOM 805 C C . HIS A 1 105 ? 0.730 -6.412 4.546 1.00 90.94 105 HIS A C 1
ATOM 807 O O . HIS A 1 105 ? 1.570 -6.188 3.671 1.00 90.94 105 HIS A O 1
ATOM 813 N N . ALA A 1 106 ? 0.684 -7.579 5.191 1.00 90.81 106 ALA A N 1
ATOM 814 C CA . ALA A 1 106 ? 1.647 -8.641 4.946 1.00 90.81 106 ALA A CA 1
ATOM 815 C C . ALA A 1 106 ? 1.567 -9.184 3.508 1.00 90.81 106 ALA A C 1
ATOM 817 O O . ALA A 1 106 ? 2.585 -9.590 2.949 1.00 90.81 106 ALA A O 1
ATOM 818 N N . GLU A 1 107 ? 0.378 -9.218 2.908 1.00 91.50 107 GLU A N 1
ATOM 819 C CA . GLU A 1 107 ? 0.170 -9.642 1.524 1.00 91.50 107 GLU A CA 1
ATOM 820 C C . GLU A 1 107 ? 0.786 -8.675 0.519 1.00 91.50 107 GLU A C 1
ATOM 822 O O . GLU A 1 107 ? 1.564 -9.118 -0.330 1.00 91.50 107 GLU A O 1
ATOM 827 N N . LEU A 1 108 ? 0.548 -7.371 0.669 1.00 91.38 108 LEU A N 1
ATOM 828 C CA . LEU A 1 108 ? 1.168 -6.366 -0.190 1.00 91.38 108 LEU A CA 1
ATOM 829 C C . LEU A 1 108 ? 2.702 -6.423 -0.098 1.00 91.38 108 LEU A C 1
ATOM 831 O O . LEU A 1 108 ? 3.391 -6.446 -1.120 1.00 91.38 108 LEU A O 1
ATOM 835 N N . MET A 1 109 ? 3.248 -6.552 1.116 1.00 93.12 109 MET A N 1
ATOM 836 C CA . MET A 1 109 ? 4.697 -6.671 1.318 1.00 93.12 109 MET A CA 1
ATOM 837 C C . MET A 1 109 ? 5.282 -7.946 0.690 1.00 93.12 109 MET A C 1
ATOM 839 O O . MET A 1 109 ? 6.371 -7.906 0.109 1.00 93.12 109 MET A O 1
ATOM 843 N N . ARG A 1 110 ? 4.559 -9.077 0.735 1.00 92.25 110 ARG A N 1
ATOM 844 C CA . ARG A 1 110 ? 4.944 -10.293 -0.007 1.00 92.25 110 ARG A CA 1
ATOM 845 C C . ARG A 1 110 ? 4.909 -10.064 -1.516 1.00 92.25 110 ARG A C 1
ATOM 847 O O . ARG A 1 110 ? 5.820 -10.524 -2.203 1.00 92.25 110 ARG A O 1
ATOM 854 N N . GLY A 1 111 ? 3.912 -9.338 -2.020 1.00 90.94 111 GLY A N 1
ATOM 855 C CA . GLY A 1 111 ? 3.810 -8.950 -3.426 1.00 90.94 111 GLY A CA 1
ATOM 856 C C . GLY A 1 111 ? 5.025 -8.147 -3.894 1.00 90.94 111 GLY A C 1
ATOM 857 O O . GLY A 1 111 ? 5.654 -8.505 -4.891 1.00 90.94 111 GLY A O 1
ATOM 858 N N . PHE A 1 112 ? 5.427 -7.124 -3.134 1.00 90.50 112 PHE A N 1
ATOM 859 C CA . PHE A 1 112 ? 6.635 -6.352 -3.440 1.00 90.50 112 PHE A CA 1
ATOM 860 C C . PHE A 1 112 ? 7.905 -7.203 -3.393 1.00 90.50 112 PHE A C 1
ATOM 862 O O . PHE A 1 112 ? 8.748 -7.097 -4.282 1.00 90.50 112 PHE A O 1
ATOM 869 N N . SER A 1 113 ? 8.036 -8.087 -2.400 1.00 87.12 113 SER A N 1
ATOM 870 C CA . SER A 1 113 ? 9.182 -8.997 -2.309 1.00 87.12 113 SER A CA 1
ATOM 871 C C . SER A 1 113 ? 9.255 -9.951 -3.508 1.00 87.12 113 SER A C 1
ATOM 873 O O . SER A 1 113 ? 10.334 -10.151 -4.065 1.00 87.12 113 SER A O 1
ATOM 875 N N . ALA A 1 114 ? 8.116 -10.482 -3.961 1.00 87.31 114 ALA A N 1
ATOM 876 C CA . ALA A 1 114 ? 8.045 -11.328 -5.149 1.00 87.31 114 ALA A CA 1
ATOM 877 C C . ALA A 1 114 ? 8.401 -10.558 -6.432 1.00 87.31 114 ALA A C 1
ATOM 879 O O . ALA A 1 114 ? 9.130 -11.080 -7.276 1.00 87.31 114 ALA A O 1
ATOM 880 N N . ALA A 1 115 ? 7.945 -9.307 -6.566 1.00 85.38 115 ALA A N 1
ATOM 881 C CA . ALA A 1 115 ? 8.317 -8.438 -7.682 1.00 85.38 115 ALA A CA 1
ATOM 882 C C . ALA A 1 115 ? 9.831 -8.142 -7.695 1.00 85.38 115 ALA A C 1
ATOM 884 O O . ALA A 1 115 ? 10.468 -8.239 -8.742 1.00 85.38 115 ALA A O 1
ATOM 885 N N . ALA A 1 116 ? 10.427 -7.877 -6.528 1.00 79.44 116 ALA A N 1
ATOM 886 C CA . ALA A 1 116 ? 11.866 -7.653 -6.383 1.00 79.44 116 ALA A CA 1
ATOM 887 C C . ALA A 1 116 ? 12.710 -8.927 -6.592 1.00 79.44 116 ALA A C 1
ATOM 889 O O . ALA A 1 116 ? 13.841 -8.852 -7.061 1.00 79.44 116 ALA A O 1
ATOM 890 N N . GLY A 1 117 ? 12.177 -10.113 -6.280 1.00 76.69 117 GLY A N 1
ATOM 891 C CA . GLY A 1 117 ? 12.866 -11.392 -6.491 1.00 76.69 117 GLY A CA 1
ATOM 892 C C . GLY A 1 117 ? 13.019 -11.796 -7.964 1.00 76.69 117 GLY A C 1
ATOM 893 O O . GLY A 1 117 ? 13.845 -12.651 -8.274 1.00 76.69 117 GLY A O 1
ATOM 894 N N . GLY A 1 118 ? 12.242 -11.186 -8.867 1.00 70.31 118 GLY A N 1
ATOM 895 C CA . GLY A 1 118 ? 12.284 -11.422 -10.315 1.00 70.31 118 GLY A CA 1
ATOM 896 C C . GLY A 1 118 ? 12.848 -10.257 -11.129 1.00 70.31 118 GLY A C 1
ATOM 897 O O . GLY A 1 118 ? 12.726 -10.266 -12.350 1.00 70.31 118 GLY A O 1
ATOM 898 N N . VAL A 1 119 ? 13.434 -9.255 -10.471 1.00 71.38 119 VAL A N 1
ATOM 899 C CA . VAL A 1 119 ? 13.758 -7.953 -11.072 1.00 71.38 119 VAL A CA 1
ATOM 900 C C . VAL A 1 119 ? 14.678 -8.091 -12.298 1.00 71.38 119 VAL A C 1
ATOM 902 O O . VAL A 1 119 ? 14.394 -7.530 -13.349 1.00 71.38 119 VAL A O 1
ATOM 905 N N . ASP A 1 120 ? 15.703 -8.945 -12.228 1.00 69.06 120 ASP A N 1
ATOM 906 C CA . ASP A 1 120 ? 16.690 -9.128 -13.306 1.00 69.06 120 ASP A CA 1
ATOM 907 C C . ASP A 1 120 ? 16.126 -9.813 -14.568 1.00 69.06 120 ASP A C 1
ATOM 909 O O . ASP A 1 120 ? 16.772 -9.814 -15.616 1.00 69.06 120 ASP A O 1
ATOM 913 N N . ALA A 1 121 ? 14.938 -10.418 -14.473 1.00 74.00 121 ALA A N 1
ATOM 914 C CA . ALA A 1 121 ? 14.317 -11.209 -15.536 1.00 74.00 121 ALA A CA 1
ATOM 915 C C . ALA A 1 121 ? 13.057 -10.557 -16.130 1.00 74.00 121 ALA A C 1
ATOM 917 O O . ALA A 1 121 ? 12.428 -11.145 -17.010 1.00 74.00 121 ALA A O 1
ATOM 918 N N . VAL A 1 122 ? 12.673 -9.370 -15.651 1.00 78.75 122 VAL A N 1
ATOM 919 C CA . VAL A 1 122 ? 11.417 -8.703 -16.015 1.00 78.75 122 VAL A CA 1
ATOM 920 C C . VAL A 1 122 ? 11.725 -7.359 -16.685 1.00 78.75 122 VAL A C 1
ATOM 922 O O . VAL A 1 122 ? 12.502 -6.572 -16.140 1.00 78.75 122 VAL A O 1
ATOM 925 N N . PRO A 1 123 ? 11.126 -7.053 -17.853 1.00 84.88 123 PRO A N 1
ATOM 926 C CA . PRO A 1 123 ? 11.252 -5.736 -18.466 1.00 84.88 123 PRO A CA 1
ATOM 927 C C . PRO A 1 123 ? 10.844 -4.614 -17.492 1.00 84.88 123 PRO A C 1
ATOM 929 O O . PRO A 1 123 ? 9.844 -4.765 -16.787 1.00 84.88 123 PRO A O 1
ATOM 932 N N . PRO A 1 124 ? 11.537 -3.459 -17.478 1.00 84.25 124 PRO A N 1
ATOM 933 C CA . PRO A 1 124 ? 11.226 -2.353 -16.567 1.00 84.25 124 PRO A CA 1
ATOM 934 C C . PRO A 1 124 ? 9.757 -1.908 -16.590 1.00 84.25 124 PRO A C 1
ATOM 936 O O . PRO A 1 124 ? 9.191 -1.598 -15.544 1.00 84.25 124 PRO A O 1
ATOM 939 N N . THR A 1 125 ? 9.126 -1.913 -17.769 1.00 86.38 125 THR A N 1
ATOM 940 C CA . THR A 1 125 ? 7.704 -1.580 -17.935 1.00 86.38 125 THR A CA 1
ATOM 941 C C . THR A 1 125 ? 6.803 -2.597 -17.241 1.00 86.38 125 THR A C 1
ATOM 943 O O . THR A 1 125 ? 5.948 -2.212 -16.453 1.00 86.38 125 THR A O 1
ATOM 946 N N . GLU A 1 126 ? 7.039 -3.891 -17.467 1.00 88.00 126 GLU A N 1
ATOM 947 C CA . GLU A 1 126 ? 6.245 -4.963 -16.860 1.00 88.00 126 GLU A CA 1
ATOM 948 C C . GLU A 1 126 ? 6.417 -4.983 -15.334 1.00 88.00 126 GLU A C 1
ATOM 950 O O . GLU A 1 126 ? 5.459 -5.201 -14.594 1.00 88.00 126 GLU A O 1
ATOM 955 N N . LEU A 1 127 ? 7.628 -4.708 -14.838 1.00 87.38 127 LEU A N 1
ATOM 956 C CA . LEU A 1 127 ? 7.875 -4.581 -13.405 1.00 87.38 127 LEU A CA 1
ATOM 957 C C . LEU A 1 127 ? 7.084 -3.413 -12.805 1.00 87.38 127 LEU A C 1
ATOM 959 O O . LEU A 1 127 ? 6.446 -3.581 -11.766 1.00 87.38 127 LEU A O 1
ATOM 963 N N . ALA A 1 128 ? 7.116 -2.247 -13.454 1.00 88.12 128 ALA A N 1
ATOM 964 C CA . ALA A 1 128 ? 6.369 -1.077 -13.011 1.00 88.12 128 ALA A CA 1
ATOM 965 C C . ALA A 1 128 ? 4.858 -1.348 -12.996 1.00 88.12 128 ALA A C 1
ATOM 967 O O . ALA A 1 128 ? 4.213 -1.098 -11.981 1.00 88.12 128 ALA A O 1
ATOM 968 N N . GLU A 1 129 ? 4.306 -1.920 -14.067 1.00 90.31 129 GLU A N 1
ATOM 969 C CA . GLU A 1 129 ? 2.887 -2.291 -14.155 1.00 90.31 129 GLU A CA 1
ATOM 970 C C . GLU A 1 129 ? 2.492 -3.303 -13.076 1.00 90.31 129 GLU A C 1
ATOM 972 O O . GLU A 1 129 ? 1.463 -3.144 -12.424 1.00 90.31 129 GLU A O 1
ATOM 977 N N . ARG A 1 130 ? 3.334 -4.311 -12.821 1.00 91.50 130 ARG A N 1
ATOM 978 C CA . ARG A 1 130 ? 3.089 -5.307 -11.773 1.00 91.50 130 ARG A CA 1
ATOM 979 C C . ARG A 1 130 ? 3.043 -4.674 -10.386 1.00 91.50 130 ARG A C 1
ATOM 981 O O . ARG A 1 130 ? 2.159 -4.997 -9.598 1.00 91.50 130 ARG A O 1
ATOM 988 N N . VAL A 1 131 ? 3.983 -3.782 -10.077 1.00 91.75 131 VAL A N 1
ATOM 989 C CA . VAL A 1 131 ? 4.032 -3.101 -8.775 1.00 91.75 131 VAL A CA 1
ATOM 990 C C . VAL A 1 131 ? 2.862 -2.132 -8.618 1.00 91.75 131 VAL A C 1
ATOM 992 O O . VAL A 1 131 ? 2.262 -2.084 -7.548 1.00 91.75 131 VAL A O 1
ATOM 995 N N . VAL A 1 132 ? 2.483 -1.414 -9.675 1.00 92.12 132 VAL A N 1
ATOM 996 C CA . VAL A 1 132 ? 1.290 -0.557 -9.661 1.00 92.12 132 VAL A CA 1
ATOM 997 C C . VAL A 1 132 ? 0.020 -1.378 -9.468 1.00 92.12 132 VAL A C 1
ATOM 999 O O . VAL A 1 132 ? -0.785 -1.022 -8.615 1.00 92.12 132 VAL A O 1
ATOM 1002 N N . GLY A 1 133 ? -0.122 -2.514 -10.151 1.00 92.19 133 GLY A N 1
ATOM 1003 C CA . GLY A 1 133 ? -1.263 -3.411 -9.966 1.00 92.19 133 GLY A CA 1
ATOM 1004 C C . GLY A 1 133 ? -1.393 -3.928 -8.529 1.00 92.19 133 GLY A C 1
ATOM 1005 O O . GLY A 1 133 ? -2.502 -4.034 -8.016 1.00 92.19 133 GLY A O 1
ATOM 1006 N N . LEU A 1 134 ? -0.274 -4.181 -7.838 1.00 91.94 134 LEU A N 1
ATOM 1007 C CA . LEU A 1 134 ? -0.286 -4.520 -6.408 1.00 91.94 134 LEU A CA 1
ATOM 1008 C C . LEU A 1 134 ? -0.795 -3.359 -5.541 1.00 91.94 134 LEU A C 1
ATOM 1010 O O . LEU A 1 134 ? -1.582 -3.587 -4.625 1.00 91.94 134 LEU A O 1
ATOM 1014 N N . ILE A 1 135 ? -0.365 -2.125 -5.830 1.00 89.81 135 ILE A N 1
ATOM 1015 C CA . ILE A 1 135 ? -0.833 -0.924 -5.120 1.00 89.81 135 ILE A CA 1
ATOM 1016 C C . ILE A 1 135 ? -2.336 -0.722 -5.351 1.00 89.81 135 ILE A C 1
ATOM 1018 O O . ILE A 1 135 ? -3.065 -0.458 -4.399 1.00 89.81 135 ILE A O 1
ATOM 1022 N N . GLU A 1 136 ? -2.808 -0.861 -6.591 1.00 88.00 136 GLU A N 1
ATOM 1023 C CA . GLU A 1 136 ? -4.222 -0.709 -6.947 1.00 88.00 136 GLU A CA 1
ATOM 1024 C C . GLU A 1 136 ? -5.100 -1.778 -6.289 1.00 88.00 136 GLU A C 1
ATOM 1026 O O . GLU A 1 136 ? -6.132 -1.444 -5.703 1.00 88.00 136 GLU A O 1
ATOM 1031 N N . ALA A 1 137 ? -4.671 -3.044 -6.325 1.00 86.25 137 ALA A N 1
ATOM 1032 C CA . ALA A 1 137 ? -5.375 -4.145 -5.673 1.00 86.25 137 ALA A CA 1
ATOM 1033 C C . ALA A 1 137 ? -5.488 -3.902 -4.163 1.00 86.25 137 ALA A C 1
ATOM 1035 O O . ALA A 1 137 ? -6.597 -3.871 -3.625 1.00 86.25 137 ALA A O 1
ATOM 1036 N N . PHE A 1 138 ? -4.357 -3.607 -3.510 1.00 85.38 138 PHE A N 1
ATOM 1037 C CA . PHE A 1 138 ? -4.323 -3.266 -2.090 1.00 85.38 138 PHE A CA 1
ATOM 1038 C C . PHE A 1 138 ? -5.249 -2.093 -1.772 1.00 85.38 138 PHE A C 1
ATOM 1040 O O . PHE A 1 138 ? -6.022 -2.153 -0.823 1.00 85.38 138 PHE A O 1
ATOM 1047 N N . TRP A 1 139 ? -5.237 -1.041 -2.587 1.00 77.88 139 TRP A N 1
ATOM 1048 C CA . TRP A 1 139 ? -6.098 0.111 -2.366 1.00 77.88 139 TRP A CA 1
ATOM 1049 C C . TRP A 1 139 ? -7.586 -0.224 -2.426 1.00 77.88 139 TRP A C 1
ATOM 1051 O O . TRP A 1 139 ? -8.366 0.223 -1.581 1.00 77.88 139 TRP A O 1
ATOM 1061 N N . SER A 1 140 ? -7.978 -0.974 -3.455 1.00 74.06 140 SER A N 1
ATOM 1062 C CA . SER A 1 140 ? -9.377 -1.282 -3.731 1.00 74.06 140 SER A CA 1
ATOM 1063 C C . SER A 1 140 ? -10.001 -2.178 -2.662 1.00 74.06 140 SER A C 1
ATOM 1065 O O . SER A 1 140 ? -11.169 -1.988 -2.328 1.00 74.06 140 SER A O 1
ATOM 1067 N N . GLU A 1 141 ? -9.215 -3.090 -2.089 1.00 71.19 141 GLU A N 1
ATOM 1068 C CA . GLU A 1 141 ? -9.684 -4.052 -1.091 1.00 71.19 141 GLU A CA 1
ATOM 1069 C C . GLU A 1 141 ? -9.463 -3.554 0.344 1.00 71.19 141 GLU A C 1
ATOM 1071 O O . GLU A 1 141 ? -10.334 -3.694 1.198 1.00 71.19 141 GLU A O 1
ATOM 1076 N N . HIS A 1 142 ? -8.317 -2.936 0.633 1.00 69.94 142 HIS A N 1
ATOM 1077 C CA . HIS A 1 142 ? -7.915 -2.621 2.002 1.00 69.94 142 HIS A CA 1
ATOM 1078 C C . HIS A 1 142 ? -8.336 -1.221 2.452 1.00 69.94 142 HIS A C 1
ATOM 1080 O O . HIS A 1 142 ? -9.000 -1.065 3.478 1.00 69.94 142 HIS A O 1
ATOM 1086 N N . HIS A 1 143 ? -7.989 -0.195 1.672 1.00 64.62 143 HIS A N 1
ATOM 1087 C CA . HIS A 1 143 ? -8.103 1.197 2.119 1.00 64.62 143 HIS A CA 1
ATOM 1088 C C . HIS A 1 143 ? -9.568 1.655 2.225 1.00 64.62 143 HIS A C 1
ATOM 1090 O O . HIS A 1 143 ? -9.937 2.456 3.087 1.00 64.62 143 HIS A O 1
ATOM 1096 N N . VAL A 1 144 ? -10.440 1.122 1.362 1.00 60.75 144 VAL A N 1
ATOM 1097 C CA . VAL A 1 144 ? -11.869 1.470 1.341 1.00 60.75 144 VAL A CA 1
ATOM 1098 C C . VAL A 1 144 ? -12.656 0.736 2.426 1.00 60.75 144 VAL A C 1
ATOM 1100 O O . VAL A 1 144 ? -13.551 1.331 3.034 1.00 60.75 144 VAL A O 1
ATOM 1103 N N . GLU A 1 145 ? -12.345 -0.536 2.675 1.00 65.69 145 GLU A N 1
ATOM 1104 C CA . GLU A 1 145 ? -13.151 -1.376 3.561 1.00 65.69 145 GLU A CA 1
ATOM 1105 C C . GLU A 1 145 ? -12.569 -1.479 4.971 1.00 65.69 145 GLU A C 1
ATOM 1107 O O . GLU A 1 145 ? -13.293 -1.257 5.943 1.00 65.69 145 GLU A O 1
ATOM 1112 N N . HIS A 1 146 ? -11.277 -1.782 5.114 1.00 68.44 146 HIS A N 1
ATOM 1113 C CA . HIS A 1 146 ? -10.687 -2.098 6.414 1.00 68.44 146 HIS A CA 1
ATOM 1114 C C . HIS A 1 146 ? -10.369 -0.851 7.228 1.00 68.44 146 HIS A C 1
ATOM 1116 O O . HIS A 1 146 ? -10.769 -0.779 8.391 1.00 68.44 146 HIS A O 1
ATOM 1122 N N . ASP A 1 147 ? -9.746 0.157 6.626 1.00 71.69 147 ASP A N 1
ATOM 1123 C CA . ASP A 1 147 ? -9.326 1.350 7.372 1.00 71.69 147 ASP A CA 1
ATOM 1124 C C . ASP A 1 147 ? -10.533 2.208 7.736 1.00 71.69 147 ASP A C 1
ATOM 1126 O O . ASP A 1 147 ? -10.648 2.730 8.847 1.00 71.69 147 ASP A O 1
ATOM 1130 N N . ARG A 1 148 ? -11.530 2.245 6.846 1.00 70.75 148 ARG A N 1
ATOM 1131 C CA . ARG A 1 148 ? -12.834 2.834 7.146 1.00 70.75 148 ARG A CA 1
ATOM 1132 C C . ARG A 1 148 ? -13.548 2.089 8.273 1.00 70.75 148 ARG A C 1
ATOM 1134 O O . ARG A 1 148 ? -14.079 2.740 9.173 1.00 70.75 148 ARG A O 1
ATOM 1141 N N . LEU A 1 149 ? -13.568 0.754 8.252 1.00 70.06 149 LEU A N 1
ATOM 1142 C CA . LEU A 1 149 ? -14.182 -0.045 9.314 1.00 70.06 149 LEU A CA 1
ATOM 1143 C C . LEU A 1 149 ? -13.448 0.134 10.650 1.00 70.06 149 LEU A C 1
ATOM 1145 O O . LEU A 1 149 ? -14.099 0.253 11.689 1.00 70.06 149 LEU A O 1
ATOM 1149 N N . ALA A 1 150 ? -12.117 0.197 10.635 1.00 69.50 150 ALA A N 1
ATOM 1150 C CA . ALA A 1 150 ? -11.299 0.466 11.809 1.00 69.50 150 ALA A CA 1
ATOM 1151 C C . ALA A 1 150 ? -11.616 1.852 12.386 1.00 69.50 150 ALA A C 1
ATOM 1153 O O . ALA A 1 150 ? -11.977 1.955 13.561 1.00 69.50 150 ALA A O 1
ATOM 1154 N N . CYS A 1 151 ? -11.608 2.897 11.553 1.00 71.31 151 CYS A N 1
ATOM 1155 C CA . CYS A 1 151 ? -12.025 4.244 11.936 1.00 71.31 151 CYS A CA 1
ATOM 1156 C C . CYS A 1 151 ? -13.460 4.268 12.489 1.00 71.31 151 CYS A C 1
ATOM 1158 O O . CYS A 1 151 ? -13.707 4.882 13.525 1.00 71.31 151 CYS 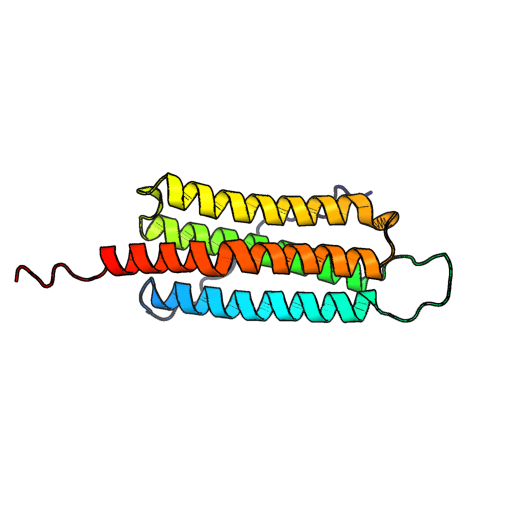A O 1
ATOM 1160 N N . ASP A 1 152 ? -14.411 3.562 11.870 1.00 75.44 152 ASP A N 1
ATOM 1161 C CA . ASP A 1 152 ? -15.800 3.476 12.338 1.00 75.44 152 ASP A CA 1
ATOM 1162 C C . ASP A 1 152 ? -15.915 2.786 13.710 1.00 75.44 152 ASP A C 1
ATOM 1164 O O . ASP A 1 152 ? -16.653 3.259 14.582 1.00 75.44 152 ASP A O 1
ATOM 1168 N N . VAL A 1 153 ? -15.190 1.684 13.933 1.00 69.88 153 VAL A N 1
ATOM 1169 C CA 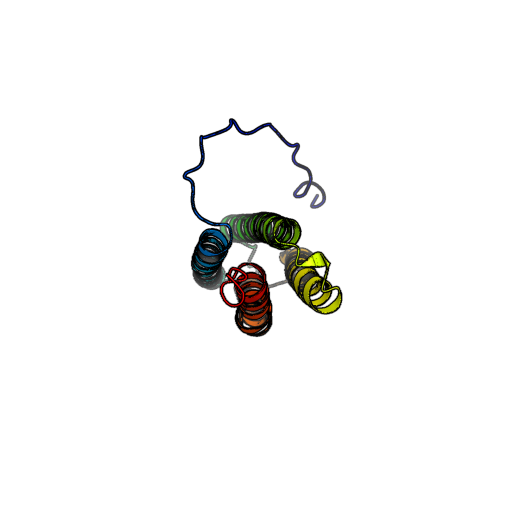. VAL A 1 153 ? -15.144 0.979 15.226 1.00 69.88 153 VAL A CA 1
ATOM 1170 C C . VAL A 1 153 ? -14.556 1.883 16.305 1.00 69.88 153 VAL A C 1
ATOM 1172 O O . VAL A 1 153 ? -15.134 1.994 17.390 1.00 69.88 153 VAL A O 1
ATOM 1175 N N . LEU A 1 154 ? -13.453 2.570 16.002 1.00 69.12 154 LEU A N 1
ATOM 1176 C CA . LEU A 1 154 ? -12.816 3.505 16.923 1.00 69.12 154 LEU A CA 1
ATOM 1177 C C . LEU A 1 154 ? -13.722 4.697 17.229 1.00 69.12 154 LEU A C 1
ATOM 1179 O O . LEU A 1 154 ? -13.913 5.016 18.401 1.00 69.12 154 LEU A O 1
ATOM 1183 N N . ARG A 1 155 ? -14.382 5.289 16.224 1.00 71.62 155 ARG A N 1
ATOM 1184 C CA . ARG A 1 155 ? -15.373 6.357 16.431 1.00 71.62 155 ARG A CA 1
ATOM 1185 C C . ARG A 1 155 ? -16.529 5.899 17.315 1.00 71.62 155 ARG A C 1
ATOM 1187 O O . ARG A 1 155 ? -16.958 6.658 18.171 1.00 71.62 155 ARG A O 1
ATOM 1194 N N . ARG A 1 156 ? -17.022 4.663 17.176 1.00 70.75 156 ARG A N 1
ATOM 1195 C CA . ARG A 1 156 ? -18.097 4.125 18.037 1.00 70.75 156 ARG A CA 1
ATOM 1196 C C . ARG A 1 156 ? -17.641 3.833 19.469 1.00 70.75 156 ARG A C 1
ATOM 1198 O O . ARG A 1 156 ? -18.452 3.934 20.382 1.00 70.75 156 ARG A O 1
ATOM 1205 N N . ARG A 1 157 ? -16.372 3.463 19.665 1.00 65.88 157 ARG A N 1
ATOM 1206 C CA . ARG A 1 157 ? -15.746 3.235 20.982 1.00 65.88 157 ARG A CA 1
ATOM 1207 C C . ARG A 1 157 ? -15.411 4.535 21.713 1.00 65.88 157 ARG A C 1
ATOM 1209 O O . ARG A 1 157 ? -15.539 4.582 22.931 1.00 65.88 157 ARG A O 1
ATOM 1216 N N . LEU A 1 158 ? -14.950 5.541 20.972 1.00 57.62 158 LEU A N 1
ATOM 1217 C CA . LEU A 1 158 ? -14.521 6.846 21.481 1.00 57.62 158 LEU A CA 1
ATOM 1218 C C . LEU A 1 158 ? -15.644 7.883 21.481 1.00 57.62 158 LEU A C 1
ATOM 1220 O O . LEU A 1 158 ? -15.496 8.925 22.117 1.00 57.62 158 LEU A O 1
ATOM 1224 N N . ALA A 1 159 ? -16.770 7.607 20.812 1.00 54.28 159 ALA A N 1
ATOM 1225 C CA . ALA A 1 159 ? -18.002 8.342 21.039 1.00 54.28 159 ALA A CA 1
ATOM 1226 C C . ALA A 1 159 ? -18.279 8.275 22.546 1.00 54.28 159 ALA A C 1
ATOM 1228 O O . ALA A 1 159 ? -18.430 7.171 23.081 1.00 54.28 159 ALA A O 1
ATOM 1229 N N . PRO A 1 160 ? -18.285 9.419 23.251 1.00 48.22 160 PRO A N 1
ATOM 1230 C CA . PRO A 1 160 ? -18.485 9.411 24.683 1.00 48.22 160 PRO A CA 1
ATOM 1231 C C . PRO A 1 160 ? -19.779 8.665 24.992 1.00 48.22 160 PRO A C 1
ATOM 1233 O O . PRO A 1 160 ? -20.733 8.684 24.208 1.00 48.22 160 PRO A O 1
ATOM 1236 N N . ALA A 1 161 ? -19.824 8.056 26.173 1.00 47.84 161 ALA A N 1
ATOM 1237 C CA . ALA A 1 161 ? -21.029 7.560 26.826 1.00 47.84 161 ALA A CA 1
ATOM 1238 C C . ALA A 1 161 ? -22.052 8.692 27.116 1.00 47.84 161 ALA A C 1
ATOM 1240 O O . ALA A 1 161 ? -22.700 8.713 28.157 1.00 47.84 161 ALA A O 1
ATOM 1241 N N . ALA A 1 162 ? -22.234 9.636 26.190 1.00 44.81 162 ALA A N 1
ATOM 1242 C CA . ALA A 1 162 ? -23.139 10.777 26.196 1.00 44.81 162 ALA A CA 1
ATOM 1243 C C . ALA A 1 162 ? -24.608 10.361 26.005 1.00 44.81 162 ALA A C 1
ATOM 1245 O O . ALA A 1 162 ? -25.390 11.050 25.356 1.00 44.81 162 ALA A O 1
ATOM 1246 N N . ARG A 1 163 ? -24.993 9.201 26.542 1.00 44.84 163 ARG A N 1
ATOM 1247 C CA . ARG A 1 163 ? -26.395 8.789 26.657 1.00 44.84 163 ARG A CA 1
ATOM 1248 C C . ARG A 1 163 ? -26.829 8.497 28.092 1.00 44.84 163 ARG A C 1
ATOM 1250 O O . ARG A 1 163 ? -28.000 8.197 28.281 1.00 44.84 163 ARG A O 1
ATOM 1257 N N . PHE A 1 164 ? -25.941 8.628 29.084 1.00 43.50 164 PHE A N 1
ATOM 1258 C CA . PHE A 1 164 ? -26.283 8.386 30.493 1.00 43.50 164 PHE A CA 1
ATOM 1259 C C . PHE A 1 164 ? -25.622 9.364 31.486 1.00 43.50 164 PHE A C 1
ATOM 1261 O O . PHE A 1 164 ? -25.271 8.957 32.591 1.00 43.50 164 PHE A O 1
ATOM 1268 N N . ALA A 1 165 ? -25.461 10.636 31.110 1.00 38.47 165 ALA A N 1
ATOM 1269 C CA . ALA A 1 165 ? -25.174 11.728 32.045 1.00 38.47 165 ALA A CA 1
ATOM 1270 C C . ALA A 1 165 ? -26.308 12.755 31.994 1.00 38.47 165 ALA A C 1
ATOM 1272 O O . ALA A 1 165 ? -26.767 13.033 30.860 1.00 38.47 165 ALA A O 1
#

pLDDT: mean 72.79, std 18.58, range [32.78, 93.25]

Secondary structure (DSSP, 8-state):
--TTTT-----PPP-PPPP---TTHHHHHHHHHHHHHHHHHHHHHHHHHT----SS--PPPHHHHHHHHHHHHHHHHHHHHHHHHHHHTTGGGSHHHHHHHHHHHHHHHHHHHHHHHTGGGS-HHHHHHHHHHHHHHHIIIIITTHHHHHHHHHHHHHS--TT--

Radius of gyration: 19.06 Å; chains: 1; bounding box: 51×30×60 Å

Sequence (165 aa):
MVAALFAAPSRPVARQTEPEYGPVSDLETMLADASRQLLAFAAKLLVLGSGRSPGPSSHLSQELLDLLAELVAFCDRHFQREEQVLREAGLRAFDRIWQAHTSAHAELMRGFSAAAGGVDAVPPTELAERVVGLIEAFWSEHHVEHDRLACDVLRRRLAPAARFA